Protein AF-A0A1Y2JXD0-F1 (afdb_monomer_lite)

Organism: Bradyrhizobium japonicum (NCBI:txid375)

Foldseek 3Di:
DAFEWADAVHADDQFWAKEKEAEQAQFWWAKWWKDFPDDDIYIHHRDTHHHLGMIITTDHAFTWFIWGFWIATPVWDWDADPVRDIGRTDGQTFGGDHRNTHFYAYGWHAYPPDPDGTDRAADLVSLVVCCVRHVSNVPTHYDPYDNDD

Structure (mmCIF, N/CA/C/O backbone):
data_AF-A0A1Y2JXD0-F1
#
_entry.id   AF-A0A1Y2JXD0-F1
#
loop_
_atom_site.group_PDB
_atom_site.id
_atom_site.type_symbol
_atom_site.label_atom_id
_atom_site.label_alt_id
_atom_site.label_comp_id
_atom_site.label_asym_id
_atom_site.label_entity_id
_atom_site.label_seq_id
_atom_site.pdbx_PDB_ins_code
_atom_site.Cartn_x
_atom_site.Cartn_y
_atom_site.Cartn_z
_atom_site.occupancy
_atom_site.B_iso_or_equiv
_atom_site.auth_seq_id
_atom_site.auth_comp_id
_atom_site.auth_asym_id
_atom_site.auth_atom_id
_atom_site.pdbx_PDB_model_num
ATOM 1 N N . MET A 1 1 ? -8.463 -11.713 -5.897 1.00 81.06 1 MET A N 1
ATOM 2 C CA . MET A 1 1 ? -9.483 -10.643 -5.835 1.00 81.06 1 MET A CA 1
ATOM 3 C C . MET A 1 1 ? -8.973 -9.404 -6.571 1.00 81.06 1 MET A C 1
ATOM 5 O O . MET A 1 1 ? -7.760 -9.235 -6.643 1.00 81.06 1 MET A O 1
ATOM 9 N N . TYR A 1 2 ? -9.857 -8.552 -7.101 1.00 85.88 2 TYR A N 1
ATOM 10 C CA . TYR A 1 2 ? -9.498 -7.279 -7.753 1.00 85.88 2 TYR A CA 1
ATOM 11 C C . TYR A 1 2 ? -10.173 -6.104 -7.032 1.00 85.88 2 TYR A C 1
ATOM 13 O O . TYR A 1 2 ? -11.219 -5.643 -7.482 1.00 85.88 2 TYR A O 1
ATOM 21 N N . PRO A 1 3 ? -9.658 -5.677 -5.868 1.00 87.00 3 PRO A N 1
ATOM 22 C CA . PRO A 1 3 ? -10.235 -4.542 -5.163 1.00 87.00 3 PRO A CA 1
ATOM 23 C C . PRO A 1 3 ? -9.994 -3.249 -5.946 1.00 87.00 3 PRO A C 1
ATOM 25 O O . PRO A 1 3 ? -8.914 -3.036 -6.503 1.00 87.00 3 PRO A O 1
ATOM 28 N N . GLU A 1 4 ? -10.985 -2.364 -5.936 1.00 88.81 4 GLU A N 1
ATOM 29 C CA . GLU A 1 4 ? -10.786 -0.984 -6.366 1.00 88.81 4 GLU A CA 1
ATOM 30 C C . GLU A 1 4 ? -10.120 -0.190 -5.242 1.00 88.81 4 GLU A C 1
ATOM 32 O O . GLU A 1 4 ? -10.523 -0.275 -4.080 1.00 88.81 4 GLU A O 1
ATOM 37 N N . ALA A 1 5 ? -9.096 0.593 -5.583 1.00 89.56 5 ALA A N 1
ATOM 38 C CA . ALA A 1 5 ? -8.479 1.498 -4.626 1.00 89.56 5 ALA A CA 1
ATOM 39 C C . ALA A 1 5 ? -9.488 2.558 -4.158 1.00 89.56 5 ALA A C 1
ATOM 41 O O . ALA A 1 5 ? -10.263 3.095 -4.954 1.00 89.56 5 ALA A O 1
ATOM 42 N N . VAL A 1 6 ? -9.439 2.907 -2.872 1.00 90.75 6 VAL A N 1
ATOM 43 C CA . VAL A 1 6 ? -10.263 3.983 -2.316 1.00 90.75 6 VAL A CA 1
ATOM 44 C C . VAL A 1 6 ? -9.878 5.292 -2.999 1.00 90.75 6 VAL A C 1
ATOM 46 O O . VAL A 1 6 ? -8.731 5.744 -2.892 1.00 90.75 6 VAL A O 1
ATOM 49 N N . ARG A 1 7 ? -10.845 5.919 -3.669 1.00 89.44 7 ARG A N 1
ATOM 50 C CA . ARG A 1 7 ? -10.684 7.230 -4.310 1.00 89.44 7 ARG A CA 1
ATOM 51 C C . ARG A 1 7 ? -10.662 8.340 -3.260 1.00 89.44 7 ARG A C 1
ATOM 53 O O . ARG A 1 7 ? -11.308 8.213 -2.224 1.00 89.44 7 ARG A O 1
ATOM 60 N N . ALA A 1 8 ? -9.932 9.418 -3.532 1.00 86.00 8 ALA A N 1
ATOM 61 C CA . ALA A 1 8 ? -9.921 10.594 -2.662 1.00 86.00 8 ALA A CA 1
ATOM 62 C C . ALA A 1 8 ? -11.342 11.164 -2.508 1.00 86.00 8 ALA A C 1
ATOM 64 O O . ALA A 1 8 ? -12.058 11.302 -3.501 1.00 86.00 8 ALA A O 1
ATOM 65 N N . GLY A 1 9 ? -11.757 11.436 -1.267 1.00 84.44 9 GLY A N 1
ATOM 66 C CA . GLY A 1 9 ? -13.125 11.867 -0.947 1.00 84.44 9 GLY A CA 1
ATOM 67 C C . GLY A 1 9 ? -14.200 10.783 -1.125 1.00 84.44 9 GLY A C 1
ATOM 68 O O . GLY A 1 9 ? -15.387 11.070 -0.988 1.00 84.44 9 GLY A O 1
ATOM 69 N N . GLY A 1 10 ? -13.808 9.546 -1.442 1.00 85.06 10 GLY A N 1
ATOM 70 C CA . GLY A 1 10 ? -14.718 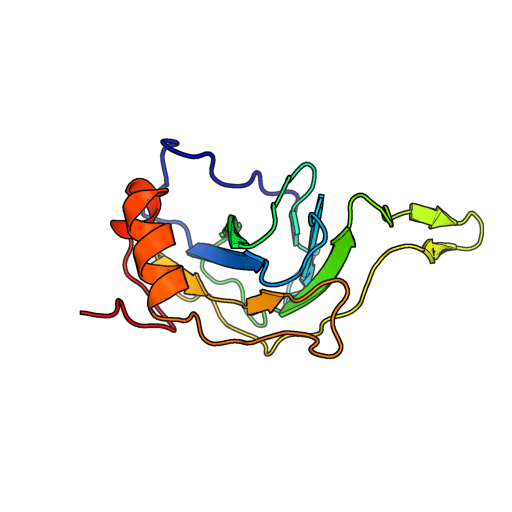8.411 -1.547 1.00 85.06 10 GLY A CA 1
ATOM 71 C C . GLY A 1 10 ? -15.175 7.905 -0.179 1.00 85.06 10 GLY A C 1
ATOM 72 O O .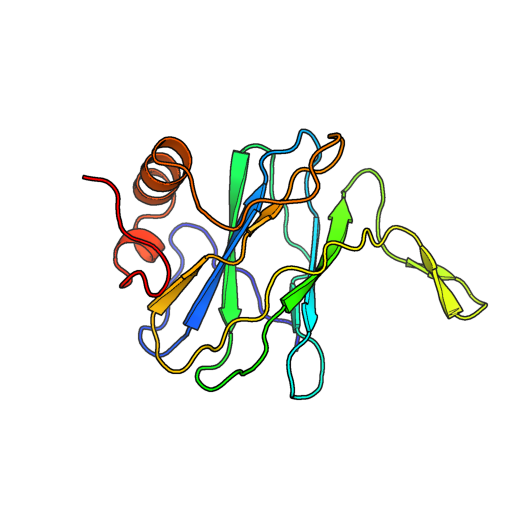 GLY A 1 10 ? -14.502 8.087 0.834 1.00 85.06 10 GLY A O 1
ATOM 73 N N . ALA A 1 11 ? -16.318 7.221 -0.151 1.00 83.62 11 ALA A N 1
ATOM 74 C CA . ALA A 1 11 ? -16.788 6.569 1.064 1.00 83.62 11 ALA A CA 1
ATOM 75 C C . ALA A 1 11 ? -15.894 5.370 1.420 1.00 83.62 11 ALA A C 1
ATOM 77 O O . ALA A 1 11 ? -15.579 4.540 0.562 1.00 83.62 11 ALA A O 1
ATOM 78 N N . VAL A 1 12 ? -15.541 5.248 2.700 1.00 84.25 12 VAL A N 1
ATOM 79 C CA . VAL A 1 12 ? -14.857 4.074 3.247 1.00 84.25 12 VAL A CA 1
ATOM 80 C C . VAL A 1 12 ? -15.806 3.360 4.189 1.00 84.25 12 VAL A C 1
ATOM 82 O O . VAL A 1 12 ? -16.344 3.969 5.113 1.00 84.25 12 VAL A O 1
ATOM 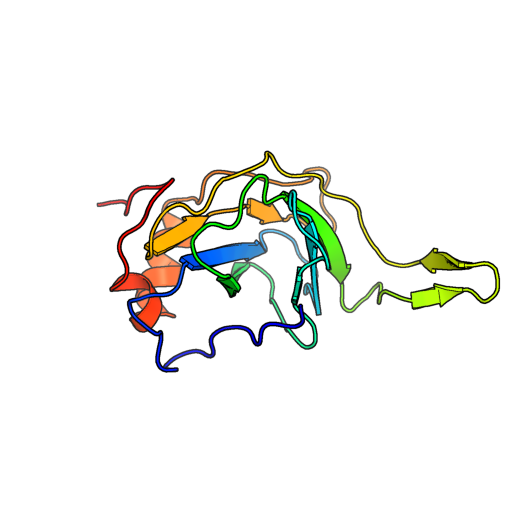85 N N . LYS A 1 13 ? -16.030 2.067 3.957 1.00 82.19 13 LYS A N 1
ATOM 86 C CA . LYS A 1 13 ? -16.869 1.274 4.851 1.00 82.19 13 LYS A CA 1
ATOM 87 C C . LYS A 1 13 ? -16.126 1.033 6.165 1.00 82.19 13 LYS A C 1
ATOM 89 O O . LYS A 1 13 ? -14.974 0.604 6.163 1.00 82.19 13 LYS A O 1
ATOM 94 N N . SER A 1 14 ? -16.795 1.298 7.282 1.00 73.62 14 SER A N 1
ATOM 95 C CA . SER A 1 14 ? -16.222 1.195 8.630 1.00 73.62 14 SER A CA 1
ATOM 96 C C . SER A 1 14 ? -15.896 -0.238 9.064 1.00 73.62 14 SER A C 1
ATOM 98 O O . SER A 1 14 ? -15.211 -0.429 10.062 1.00 73.62 14 SER A O 1
ATOM 100 N N . ASP A 1 15 ? -16.393 -1.240 8.341 1.00 83.50 15 ASP A N 1
ATOM 101 C CA . ASP A 1 15 ? -16.216 -2.673 8.592 1.00 83.50 15 ASP A CA 1
ATOM 102 C C . ASP A 1 15 ? -15.068 -3.301 7.780 1.00 83.50 15 ASP A C 1
ATOM 104 O O . ASP A 1 15 ? -14.868 -4.514 7.813 1.00 83.50 15 ASP A O 1
ATOM 108 N N . THR A 1 16 ? -14.304 -2.493 7.042 1.00 88.69 16 THR A N 1
ATOM 109 C CA . THR A 1 16 ? -13.269 -2.973 6.123 1.00 88.69 16 THR A CA 1
ATOM 110 C C . THR A 1 16 ? -11.862 -2.715 6.671 1.00 88.69 16 THR A C 1
ATOM 112 O O . THR A 1 16 ? -11.602 -1.694 7.311 1.00 88.69 16 THR A O 1
ATOM 115 N N . ALA A 1 17 ? -10.927 -3.632 6.405 1.00 95.69 17 ALA A N 1
ATOM 116 C CA . ALA A 1 17 ? -9.506 -3.381 6.616 1.00 95.69 17 ALA A CA 1
ATOM 117 C C . ALA A 1 17 ? -8.944 -2.637 5.397 1.00 95.69 17 ALA A C 1
ATOM 119 O O . ALA A 1 17 ? -9.062 -3.097 4.263 1.00 95.69 17 ALA A O 1
ATOM 120 N N . ILE A 1 18 ? -8.334 -1.477 5.614 1.00 96.50 18 ILE A N 1
ATOM 121 C CA . ILE A 1 18 ? -7.747 -0.660 4.555 1.00 96.50 18 ILE A CA 1
ATOM 122 C C . ILE A 1 18 ? -6.234 -0.790 4.618 1.00 96.50 18 ILE A C 1
ATOM 124 O O . ILE A 1 18 ? -5.604 -0.389 5.592 1.00 96.50 18 ILE A O 1
ATOM 128 N N . VAL A 1 19 ? -5.654 -1.337 3.558 1.00 97.00 19 VAL A N 1
ATOM 129 C CA . VAL A 1 19 ? -4.215 -1.518 3.400 1.00 97.00 19 VAL A CA 1
ATOM 130 C C . VAL A 1 19 ? -3.620 -0.322 2.668 1.00 97.00 19 VAL A C 1
ATOM 132 O O . VAL A 1 19 ? -4.031 0.009 1.558 1.00 97.00 19 VAL A O 1
ATOM 135 N N . LEU A 1 20 ? -2.630 0.311 3.285 1.00 97.19 20 LEU A N 1
ATOM 136 C CA . LEU A 1 20 ? -1.871 1.422 2.738 1.00 97.19 20 LEU A CA 1
ATOM 137 C C . LEU A 1 20 ? -0.546 0.946 2.160 1.00 97.19 20 LEU A C 1
ATOM 139 O O . LEU A 1 20 ? 0.228 0.250 2.824 1.00 97.19 20 LEU A O 1
ATOM 143 N N . VAL A 1 21 ? -0.265 1.418 0.949 1.00 97.56 21 VAL A N 1
ATOM 144 C CA . VAL A 1 21 ? 1.065 1.374 0.345 1.00 97.56 21 VAL A CA 1
ATOM 145 C C . VAL A 1 21 ? 1.438 2.783 -0.093 1.00 97.56 21 VAL A C 1
ATOM 147 O O . VAL A 1 21 ? 0.655 3.462 -0.760 1.00 97.56 21 VAL A O 1
ATOM 150 N N . ALA A 1 22 ? 2.626 3.225 0.301 1.00 96.88 22 ALA A N 1
ATOM 151 C CA . ALA A 1 22 ? 3.200 4.491 -0.125 1.00 96.88 22 ALA A CA 1
ATOM 152 C C . ALA A 1 22 ? 4.226 4.273 -1.238 1.00 96.88 22 ALA A C 1
ATOM 154 O O . ALA A 1 22 ? 4.827 3.202 -1.350 1.00 96.88 22 ALA A O 1
ATOM 155 N N . ASN A 1 23 ? 4.462 5.309 -2.033 1.00 96.25 23 ASN A N 1
ATOM 156 C CA . ASN A 1 23 ? 5.538 5.338 -3.014 1.00 96.25 23 ASN A CA 1
ATOM 157 C C . ASN A 1 23 ? 6.550 6.408 -2.611 1.00 96.25 23 ASN A C 1
ATOM 159 O O . ASN A 1 23 ? 6.212 7.582 -2.600 1.00 96.25 23 ASN A O 1
ATOM 163 N N . GLY A 1 24 ? 7.765 5.999 -2.255 1.00 94.19 24 GLY A N 1
ATOM 164 C CA . GLY A 1 24 ? 8.883 6.903 -1.963 1.00 94.19 24 GLY A CA 1
ATOM 165 C C . GLY A 1 24 ? 9.921 6.961 -3.088 1.00 94.19 24 GLY A C 1
ATOM 166 O O . GLY A 1 24 ? 10.988 7.546 -2.912 1.00 94.19 24 GLY A O 1
ATOM 167 N N . GLY A 1 25 ? 9.656 6.288 -4.212 1.00 92.06 25 GLY A N 1
ATOM 168 C CA . GLY A 1 25 ? 10.519 6.283 -5.388 1.00 92.06 25 GLY A CA 1
ATOM 169 C C . GLY A 1 25 ? 10.167 7.377 -6.392 1.00 92.06 25 GLY A C 1
ATOM 170 O O . GLY A 1 25 ? 9.244 8.163 -6.196 1.00 92.06 25 GLY A O 1
ATOM 171 N N . SER A 1 26 ? 10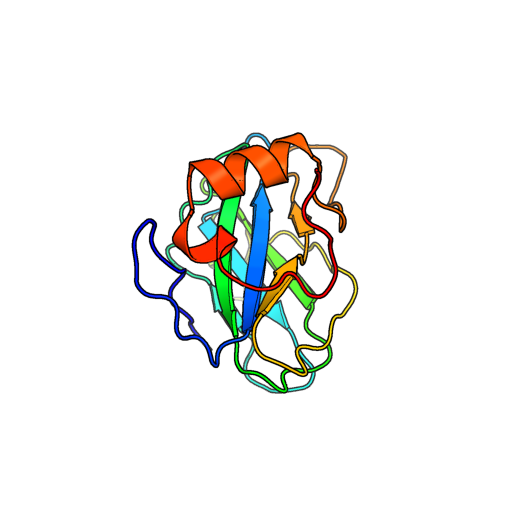.910 7.409 -7.498 1.00 91.56 26 SER A N 1
ATOM 172 C CA . SER A 1 26 ? 10.731 8.395 -8.575 1.00 91.56 26 SER A CA 1
ATOM 173 C C . SER A 1 26 ? 9.782 7.933 -9.685 1.00 91.56 26 SER A C 1
ATOM 175 O O . SER A 1 26 ? 9.339 8.749 -10.492 1.00 91.56 26 SER A O 1
ATOM 177 N N . GLU A 1 27 ? 9.446 6.643 -9.741 1.00 93.81 27 GLU A N 1
ATOM 178 C CA . GLU A 1 27 ? 8.548 6.096 -10.760 1.00 93.81 27 GLU A CA 1
ATOM 179 C C . GLU A 1 27 ? 7.119 5.948 -10.239 1.00 93.81 27 GLU A C 1
ATOM 181 O O . GLU A 1 27 ? 6.886 5.637 -9.074 1.00 93.81 27 GLU A O 1
ATOM 186 N N . THR A 1 28 ? 6.141 6.111 -11.129 1.00 95.31 28 THR A N 1
ATOM 187 C CA . THR A 1 28 ? 4.732 5.850 -10.806 1.00 95.31 28 THR A CA 1
ATOM 188 C C . THR A 1 28 ? 4.466 4.349 -10.770 1.00 95.31 28 THR A C 1
ATOM 190 O O . THR A 1 28 ? 4.754 3.645 -11.740 1.00 95.31 28 THR A O 1
ATOM 193 N N . ILE A 1 29 ? 3.869 3.869 -9.678 1.00 95.56 29 ILE A N 1
ATOM 194 C CA . ILE A 1 29 ? 3.410 2.484 -9.532 1.00 95.56 29 ILE A CA 1
ATOM 195 C C . ILE A 1 29 ? 1.995 2.376 -10.107 1.00 95.56 29 ILE A C 1
ATOM 197 O O . ILE A 1 29 ? 1.109 3.150 -9.743 1.00 95.56 29 ILE A O 1
ATOM 201 N N . ASN A 1 30 ? 1.763 1.400 -10.982 1.00 94.56 30 ASN A N 1
ATOM 202 C CA . ASN A 1 30 ? 0.466 1.186 -11.639 1.00 94.56 30 ASN A CA 1
ATOM 203 C C . ASN A 1 30 ? -0.198 -0.158 -11.290 1.00 94.56 30 ASN A C 1
ATOM 205 O O . ASN A 1 30 ? -1.310 -0.457 -11.738 1.00 94.56 30 ASN A O 1
ATOM 209 N N . TYR A 1 31 ? 0.469 -0.961 -10.464 1.00 95.12 31 TYR A N 1
ATOM 210 C CA . TYR A 1 31 ? -0.007 -2.264 -10.028 1.00 95.12 31 TYR A CA 1
ATOM 211 C C . TYR A 1 31 ? 0.604 -2.656 -8.689 1.00 95.12 31 TYR A C 1
ATOM 213 O O . TYR A 1 31 ? 1.800 -2.458 -8.475 1.00 95.12 31 TYR A O 1
ATOM 221 N N . LEU A 1 32 ? -0.196 -3.294 -7.837 1.00 96.44 32 LEU A N 1
ATOM 222 C CA . LEU A 1 32 ? 0.268 -3.987 -6.636 1.00 96.44 32 LEU A CA 1
ATOM 223 C C . LEU A 1 32 ? -0.369 -5.376 -6.568 1.00 96.44 32 LEU A C 1
ATOM 225 O O . LEU A 1 32 ? -1.567 -5.530 -6.815 1.00 96.44 32 LEU A O 1
ATOM 229 N N . GLN A 1 33 ? 0.414 -6.375 -6.179 1.00 96.06 33 GLN A N 1
ATOM 230 C CA . GLN A 1 33 ? -0.058 -7.725 -5.907 1.00 96.06 33 GLN A CA 1
ATOM 231 C C . GLN A 1 33 ? 0.276 -8.126 -4.484 1.00 96.06 33 GLN A C 1
ATOM 233 O O . GLN A 1 33 ? 1.444 -8.181 -4.102 1.00 96.06 33 GLN A O 1
ATOM 238 N N . PHE A 1 34 ? -0.761 -8.502 -3.749 1.00 97.31 34 PHE A N 1
ATOM 239 C CA . PHE A 1 34 ? -0.645 -9.075 -2.427 1.00 97.31 34 PHE A CA 1
ATOM 240 C C . PHE A 1 34 ? -0.990 -10.560 -2.457 1.00 97.31 34 PHE A C 1
ATOM 242 O O . PHE A 1 34 ? -1.999 -10.973 -3.039 1.00 97.31 34 PHE A O 1
ATOM 249 N N . VAL A 1 35 ? -0.167 -11.353 -1.786 1.00 97.06 35 VAL A N 1
ATOM 250 C CA . VAL A 1 35 ? -0.458 -12.750 -1.462 1.00 97.06 35 VAL A CA 1
ATOM 251 C C . VAL A 1 35 ? -0.874 -12.853 -0.006 1.00 97.06 35 VAL A C 1
ATOM 253 O O . VAL A 1 35 ? -0.567 -11.980 0.799 1.00 97.06 35 VAL A O 1
ATOM 256 N N . HIS A 1 36 ? -1.622 -13.895 0.320 1.00 96.50 36 HIS A N 1
ATOM 257 C CA . HIS A 1 36 ? -2.064 -14.199 1.674 1.00 96.50 36 HIS A CA 1
ATOM 258 C C . HIS A 1 36 ? -2.260 -15.714 1.792 1.00 96.50 36 HIS A C 1
ATOM 260 O O . HIS A 1 36 ? -2.117 -16.435 0.806 1.00 96.50 36 HIS A O 1
ATOM 266 N N . ASN A 1 37 ? -2.594 -16.218 2.980 1.00 94.62 37 ASN A N 1
ATOM 267 C CA . ASN A 1 37 ? -2.762 -17.663 3.199 1.00 94.62 37 ASN A CA 1
ATOM 268 C C . ASN A 1 37 ? -3.990 -18.263 2.484 1.00 94.62 37 ASN A C 1
ATOM 270 O O . ASN A 1 37 ? -4.155 -19.479 2.445 1.00 94.62 37 ASN A O 1
ATOM 274 N N . GLY A 1 38 ? -4.868 -17.416 1.948 1.00 88.00 38 GLY A N 1
ATOM 275 C CA . GLY A 1 38 ? -6.014 -17.826 1.143 1.00 88.00 38 GLY A CA 1
ATOM 276 C C . GLY A 1 38 ? -5.761 -17.619 -0.349 1.00 88.00 38 GLY A C 1
ATOM 277 O O . GLY A 1 38 ? -4.779 -17.007 -0.760 1.00 88.00 38 GLY A O 1
ATOM 278 N N . PHE A 1 39 ? -6.704 -18.080 -1.166 1.00 81.69 39 PHE A N 1
ATOM 279 C CA . PHE A 1 39 ? -6.708 -17.847 -2.607 1.00 81.69 39 PHE A CA 1
ATOM 280 C C . PHE A 1 39 ? -8.032 -17.210 -3.040 1.00 81.69 39 PHE A C 1
ATOM 282 O O . PHE A 1 39 ? -9.065 -17.489 -2.429 1.00 81.69 39 PHE A O 1
ATOM 289 N N . PRO A 1 40 ? -8.041 -16.400 -4.114 1.00 90.62 40 PRO A N 1
ATOM 290 C CA . PRO A 1 40 ? -6.905 -15.999 -4.956 1.00 90.62 40 PRO A CA 1
ATOM 291 C C . PRO A 1 40 ? -6.213 -14.705 -4.486 1.00 90.62 40 PRO A C 1
ATOM 293 O O . PRO A 1 40 ? -6.861 -13.849 -3.886 1.00 90.62 40 PRO A O 1
ATOM 296 N N . ALA A 1 41 ? -4.952 -14.504 -4.900 1.00 93.38 41 ALA A N 1
ATOM 297 C CA . ALA A 1 41 ? -4.163 -13.289 -4.642 1.00 93.38 41 ALA A CA 1
ATOM 298 C C . ALA A 1 41 ? -4.930 -11.985 -4.933 1.00 93.38 41 ALA A C 1
ATOM 300 O O . ALA A 1 41 ? -5.775 -11.913 -5.836 1.00 93.38 41 ALA A O 1
ATOM 301 N N . ILE A 1 42 ? -4.621 -10.937 -4.176 1.00 95.62 42 ILE A N 1
ATOM 302 C CA . ILE A 1 42 ? -5.264 -9.627 -4.260 1.00 95.62 42 ILE A CA 1
ATOM 303 C C . ILE A 1 42 ? -4.443 -8.753 -5.203 1.00 95.62 42 ILE A C 1
ATOM 305 O O . ILE A 1 42 ? -3.297 -8.430 -4.917 1.00 95.62 42 ILE A O 1
ATOM 309 N N . ASN A 1 43 ? -5.026 -8.355 -6.329 1.00 94.75 43 ASN A N 1
ATOM 310 C CA . ASN A 1 43 ? -4.332 -7.563 -7.338 1.00 94.75 43 ASN A CA 1
ATOM 311 C C . ASN A 1 43 ? -5.012 -6.198 -7.465 1.00 94.75 43 ASN A C 1
ATOM 313 O O . ASN A 1 43 ? -6.110 -6.104 -8.016 1.00 94.75 43 ASN A O 1
ATOM 317 N N . ALA A 1 44 ? -4.359 -5.149 -6.972 1.00 93.31 44 ALA A N 1
ATOM 318 C CA . ALA A 1 44 ? -4.793 -3.775 -7.172 1.00 93.31 44 ALA A CA 1
ATOM 319 C C . ALA A 1 44 ? -4.306 -3.305 -8.549 1.00 93.31 44 ALA A C 1
ATOM 321 O O . ALA A 1 44 ? -3.120 -3.037 -8.756 1.00 93.31 44 ALA A O 1
ATOM 322 N N . ARG A 1 45 ? -5.234 -3.263 -9.505 1.00 89.44 45 ARG A N 1
ATOM 323 C CA . ARG A 1 45 ? -5.001 -2.876 -10.904 1.00 89.44 45 ARG A CA 1
ATOM 324 C C . ARG A 1 45 ? -5.590 -1.496 -11.176 1.00 89.44 45 ARG A C 1
ATOM 326 O O . ARG A 1 45 ? -6.480 -1.057 -10.456 1.00 89.44 45 ARG A O 1
ATOM 333 N N . GLY A 1 46 ? -5.111 -0.835 -12.230 1.00 81.56 46 GLY A N 1
ATOM 334 C CA . GLY A 1 46 ? -5.641 0.468 -12.653 1.00 81.56 46 GLY A CA 1
ATOM 335 C C . GLY A 1 46 ? -5.372 1.596 -11.653 1.00 81.56 46 GLY A C 1
ATOM 336 O O . GLY A 1 46 ? -6.037 2.627 -11.695 1.00 81.56 46 GLY A O 1
ATOM 337 N N . ILE A 1 47 ? -4.418 1.397 -10.742 1.00 91.31 47 ILE A N 1
ATOM 338 C CA . ILE A 1 47 ? -3.958 2.443 -9.832 1.00 91.31 47 ILE A CA 1
ATOM 339 C C . ILE A 1 47 ? -2.958 3.344 -10.565 1.00 91.31 47 ILE A C 1
ATOM 341 O O . ILE A 1 47 ? -2.294 2.914 -11.504 1.00 91.31 47 ILE A O 1
ATOM 345 N N . SER A 1 48 ? -2.834 4.589 -10.118 1.00 92.50 48 SER A N 1
ATOM 346 C CA . SER A 1 48 ? -1.774 5.505 -10.545 1.00 92.50 48 SER A CA 1
ATOM 347 C C . SER A 1 48 ? -1.171 6.132 -9.299 1.00 92.50 48 SER A C 1
ATOM 349 O O . SER A 1 48 ? -1.562 7.216 -8.868 1.00 92.50 48 SER A O 1
ATOM 351 N N . LEU A 1 49 ? -0.265 5.394 -8.667 1.00 94.56 49 LEU A N 1
ATOM 352 C CA . LEU A 1 49 ? 0.390 5.801 -7.437 1.00 94.56 49 LEU A CA 1
ATOM 353 C C . LEU A 1 49 ? 1.641 6.619 -7.776 1.00 94.56 49 LEU A C 1
ATOM 355 O O . LEU A 1 49 ? 2.722 6.076 -8.021 1.00 94.56 49 LEU A O 1
ATOM 359 N N . ALA A 1 50 ? 1.455 7.937 -7.814 1.00 94.44 50 ALA A N 1
ATOM 360 C CA . ALA A 1 50 ? 2.511 8.907 -8.077 1.00 94.44 50 ALA A CA 1
ATOM 361 C C . ALA A 1 50 ? 3.634 8.849 -7.019 1.00 94.44 50 ALA A C 1
ATOM 363 O O . ALA A 1 50 ? 3.392 8.370 -5.903 1.00 94.44 50 ALA A O 1
ATOM 364 N N . PRO A 1 51 ? 4.837 9.356 -7.346 1.00 93.88 51 PRO A N 1
ATOM 365 C CA . PRO A 1 51 ? 5.881 9.633 -6.363 1.00 93.88 51 PRO A CA 1
ATOM 366 C C . PRO A 1 51 ? 5.342 10.400 -5.152 1.00 93.88 51 PRO A C 1
ATOM 368 O O . PRO A 1 51 ? 4.471 11.265 -5.280 1.00 93.88 51 PRO A O 1
ATOM 371 N N . ASP A 1 52 ? 5.830 10.040 -3.969 1.00 91.12 52 ASP A N 1
ATOM 372 C CA . ASP A 1 52 ? 5.401 10.553 -2.663 1.00 91.12 52 ASP A CA 1
ATOM 373 C C . ASP A 1 52 ? 3.903 10.376 -2.356 1.00 91.12 52 ASP A C 1
ATOM 375 O O . ASP A 1 52 ? 3.354 11.055 -1.483 1.00 91.12 52 ASP A O 1
ATOM 379 N N . GLY A 1 53 ? 3.204 9.512 -3.093 1.00 93.62 53 GLY A N 1
ATOM 380 C CA . GLY A 1 53 ? 1.772 9.272 -2.948 1.00 93.62 53 GLY A CA 1
ATOM 381 C C . GLY A 1 53 ? 1.429 8.103 -2.026 1.00 93.62 53 GLY A C 1
ATOM 382 O O . GLY A 1 53 ? 2.291 7.328 -1.604 1.00 93.62 53 GLY A O 1
ATOM 383 N N . PHE A 1 54 ? 0.124 7.935 -1.791 1.00 94.69 54 PHE A N 1
ATOM 384 C CA . PHE A 1 54 ? -0.454 6.765 -1.128 1.00 94.69 54 PHE A CA 1
ATOM 385 C C . PHE A 1 54 ? -1.560 6.145 -1.961 1.00 94.69 54 PHE A C 1
ATOM 387 O O . PHE A 1 54 ? -2.376 6.842 -2.568 1.00 94.69 54 PHE A O 1
ATOM 394 N N . VAL A 1 55 ? -1.644 4.823 -1.893 1.00 95.62 55 VAL A N 1
ATOM 395 C CA . VAL A 1 55 ? -2.818 4.076 -2.320 1.00 95.62 55 VAL A CA 1
ATOM 396 C C . VAL A 1 55 ? -3.402 3.330 -1.128 1.00 95.62 55 VAL A C 1
ATOM 398 O O . VAL A 1 55 ? -2.678 2.814 -0.279 1.00 95.62 55 VAL A O 1
ATOM 401 N N . ALA A 1 56 ? -4.729 3.300 -1.075 1.00 95.38 56 ALA A N 1
ATOM 402 C CA . ALA A 1 56 ? -5.503 2.629 -0.046 1.00 95.38 56 ALA A CA 1
ATOM 403 C C . ALA A 1 56 ? -6.337 1.531 -0.700 1.00 95.38 56 ALA A C 1
ATOM 405 O O . ALA A 1 56 ? -7.158 1.816 -1.574 1.00 95.38 56 ALA A O 1
ATOM 406 N N . ILE A 1 57 ? -6.105 0.286 -0.300 1.00 95.62 57 ILE A N 1
ATOM 407 C CA . ILE A 1 57 ? -6.721 -0.903 -0.881 1.00 95.62 57 ILE A CA 1
ATOM 408 C C . ILE A 1 57 ? -7.624 -1.555 0.169 1.00 95.62 57 ILE A C 1
ATOM 410 O O . ILE A 1 57 ? -7.123 -1.958 1.220 1.00 95.62 57 ILE A O 1
ATOM 414 N N . PRO A 1 58 ? -8.937 -1.676 -0.079 1.00 94.50 58 PRO A N 1
ATOM 415 C CA . PRO A 1 58 ? -9.815 -2.423 0.803 1.00 94.50 58 PRO A CA 1
ATOM 416 C C . PRO A 1 58 ? -9.512 -3.919 0.715 1.00 94.50 58 PRO A C 1
ATOM 418 O O . PRO A 1 58 ? -9.423 -4.496 -0.372 1.00 94.50 58 PRO A O 1
ATOM 421 N N . VAL A 1 59 ? -9.374 -4.544 1.878 1.00 94.44 59 VAL A N 1
ATOM 422 C CA . VAL A 1 59 ? -9.134 -5.975 2.050 1.00 94.44 59 VAL A CA 1
ATOM 423 C C . VAL A 1 59 ? -10.109 -6.516 3.095 1.00 94.44 59 VAL A C 1
ATOM 425 O O . VAL A 1 59 ? -10.498 -5.823 4.038 1.00 94.44 59 VAL A O 1
ATOM 428 N N . ALA A 1 60 ? -10.541 -7.762 2.910 1.00 92.81 60 ALA A N 1
ATOM 429 C CA . ALA A 1 60 ? -11.448 -8.416 3.839 1.00 92.81 60 ALA A CA 1
ATOM 430 C C . ALA A 1 60 ? -10.798 -8.579 5.222 1.00 92.81 60 ALA A C 1
ATOM 432 O O . ALA A 1 60 ? -9.658 -9.044 5.342 1.00 92.81 60 ALA A O 1
ATOM 433 N N . VAL A 1 61 ? -11.554 -8.242 6.265 1.00 94.69 61 VAL A N 1
ATOM 434 C CA . VAL A 1 61 ? -11.206 -8.583 7.648 1.00 94.69 61 VAL A CA 1
ATOM 435 C C . VAL A 1 61 ? -11.115 -10.107 7.783 1.00 94.69 61 VAL A C 1
ATOM 437 O O . VAL A 1 61 ? -11.877 -10.842 7.159 1.00 94.69 61 VAL A O 1
ATOM 440 N N . GLY A 1 62 ? -10.150 -10.584 8.567 1.00 94.50 62 GLY A N 1
ATOM 441 C CA . GLY A 1 62 ? -9.807 -12.000 8.702 1.00 94.50 62 GLY A CA 1
ATOM 442 C C . GLY A 1 62 ? -8.772 -12.496 7.687 1.00 94.50 62 GLY A C 1
ATOM 443 O O . GLY A 1 62 ? -8.364 -13.653 7.758 1.00 94.50 62 GLY A O 1
ATOM 444 N N . THR A 1 63 ? -8.304 -11.647 6.765 1.00 95.50 63 THR A N 1
ATOM 445 C CA . THR A 1 63 ? -7.179 -12.000 5.885 1.00 95.50 63 THR A CA 1
ATOM 446 C C . THR A 1 63 ? -5.912 -12.200 6.717 1.00 95.50 63 THR A C 1
ATOM 448 O O . THR A 1 63 ? -5.519 -11.302 7.462 1.00 95.50 63 THR A O 1
ATOM 451 N N . THR A 1 64 ? -5.267 -13.361 6.580 1.00 97.25 64 THR A N 1
ATOM 452 C CA . THR A 1 64 ? -4.039 -13.709 7.312 1.00 97.25 64 THR A CA 1
ATOM 453 C C . THR A 1 64 ? -2.846 -13.891 6.383 1.00 97.25 64 THR A C 1
ATOM 455 O O . THR A 1 64 ? -2.987 -14.336 5.240 1.00 97.25 64 THR A O 1
ATOM 458 N N . GLY A 1 65 ? -1.658 -13.563 6.880 1.00 97.12 65 GLY A N 1
ATOM 459 C CA . GLY A 1 65 ? -0.408 -13.706 6.148 1.00 97.12 65 GLY A CA 1
ATOM 460 C C . GLY A 1 65 ? -0.288 -12.783 4.934 1.00 97.12 65 GLY A C 1
ATOM 461 O O . GLY A 1 65 ? 0.365 -13.172 3.970 1.00 97.12 65 GLY A O 1
ATOM 462 N N . LEU A 1 66 ? -0.935 -11.610 4.947 1.00 97.88 66 LEU A N 1
ATOM 463 C CA . LEU A 1 66 ? -0.912 -10.666 3.830 1.00 97.88 66 LEU A CA 1
ATOM 464 C C . LEU A 1 66 ? 0.503 -10.116 3.617 1.00 97.88 66 LEU A C 1
ATOM 466 O O . LEU A 1 66 ? 1.090 -9.534 4.523 1.00 97.88 66 LEU A O 1
ATOM 470 N N . GLU A 1 67 ? 1.009 -10.235 2.398 1.00 97.56 67 GLU A N 1
ATOM 471 C CA . GLU A 1 67 ? 2.327 -9.775 1.964 1.00 97.56 67 GLU A CA 1
ATOM 472 C C . GLU A 1 67 ? 2.190 -9.062 0.619 1.00 97.56 67 GLU A C 1
ATOM 474 O O . GLU A 1 67 ? 1.576 -9.599 -0.304 1.00 97.56 67 GLU A O 1
ATOM 479 N N . LEU A 1 68 ? 2.783 -7.873 0.476 1.00 97.69 68 LEU A N 1
ATOM 480 C CA . LEU A 1 68 ? 2.982 -7.256 -0.832 1.00 97.69 68 LEU A CA 1
ATOM 481 C C . LEU A 1 68 ? 4.113 -8.003 -1.542 1.00 97.69 68 LEU A C 1
ATOM 483 O O . LEU A 1 68 ? 5.289 -7.859 -1.204 1.00 97.69 68 LEU A O 1
ATOM 487 N N . GLN A 1 69 ? 3.732 -8.809 -2.528 1.00 96.12 69 GLN A N 1
ATOM 488 C CA . GLN A 1 69 ? 4.647 -9.684 -3.244 1.00 96.12 69 GLN A CA 1
ATOM 489 C C . GLN A 1 69 ? 5.329 -8.943 -4.388 1.00 96.12 69 GLN A C 1
ATOM 491 O O . GLN A 1 69 ? 6.552 -8.970 -4.490 1.00 96.12 69 GLN A O 1
ATOM 496 N N . ASN A 1 70 ? 4.539 -8.269 -5.229 1.00 94.81 70 ASN A N 1
ATOM 497 C CA . ASN A 1 70 ? 5.016 -7.654 -6.464 1.00 94.81 70 ASN A CA 1
ATOM 498 C C . ASN A 1 70 ? 4.371 -6.285 -6.708 1.00 94.81 70 ASN A C 1
ATOM 500 O O . ASN A 1 70 ? 3.223 -6.048 -6.328 1.00 94.81 70 ASN A O 1
ATOM 504 N N . TYR A 1 71 ? 5.072 -5.424 -7.442 1.00 95.06 71 TYR A N 1
ATOM 505 C CA . TYR A 1 71 ? 4.507 -4.226 -8.070 1.00 95.06 71 TYR A CA 1
ATOM 506 C C . TYR A 1 71 ? 4.961 -4.104 -9.526 1.00 95.06 71 TYR A C 1
ATOM 508 O O . TYR A 1 71 ? 5.867 -4.812 -9.964 1.00 95.06 71 TYR A O 1
ATOM 516 N N . THR A 1 72 ? 4.338 -3.202 -10.281 1.00 95.00 72 THR A N 1
ATOM 517 C CA . THR A 1 72 ? 4.855 -2.750 -11.585 1.00 95.00 72 THR A CA 1
ATOM 518 C C . THR A 1 72 ? 4.873 -1.229 -11.628 1.00 95.00 72 THR A C 1
ATOM 520 O O . THR A 1 72 ? 4.164 -0.574 -10.857 1.00 95.00 72 THR A O 1
ATOM 523 N N . THR A 1 73 ? 5.676 -0.662 -12.526 1.00 94.19 73 THR A N 1
ATOM 524 C CA . THR A 1 73 ? 5.708 0.785 -12.771 1.00 94.19 73 THR A CA 1
ATOM 525 C C . THR A 1 73 ? 5.186 1.109 -14.161 1.00 94.19 73 THR A C 1
ATOM 527 O O . THR A 1 73 ? 5.151 0.253 -15.047 1.00 94.19 73 THR A O 1
ATOM 530 N N . THR A 1 74 ? 4.778 2.357 -14.386 1.00 90.12 74 THR A N 1
ATOM 531 C CA . THR A 1 74 ? 4.311 2.804 -15.708 1.00 90.12 74 THR A CA 1
ATOM 532 C C . THR A 1 74 ? 5.389 2.640 -16.786 1.00 90.12 74 THR A C 1
ATOM 534 O O . THR A 1 74 ? 5.064 2.291 -17.917 1.00 90.12 74 THR A O 1
ATOM 537 N N . GLY A 1 75 ? 6.667 2.830 -16.435 1.00 86.44 75 GLY A N 1
ATOM 538 C CA . GLY A 1 75 ? 7.803 2.612 -17.342 1.00 86.44 75 GLY A CA 1
ATOM 539 C C . GLY A 1 75 ? 8.156 1.138 -17.564 1.00 86.44 75 GLY A C 1
ATOM 540 O O . GLY A 1 75 ? 8.879 0.812 -18.503 1.00 86.44 75 GLY A O 1
ATOM 541 N N . ARG A 1 76 ? 7.631 0.236 -16.727 1.00 86.88 76 ARG A N 1
ATOM 542 C CA . ARG A 1 76 ? 7.882 -1.205 -16.785 1.00 86.88 76 ARG A CA 1
ATOM 543 C C . ARG A 1 76 ? 6.583 -1.985 -16.514 1.00 86.88 76 ARG A C 1
ATOM 545 O O . ARG A 1 76 ? 6.445 -2.599 -15.453 1.00 86.88 76 ARG A O 1
ATOM 552 N N . PRO A 1 77 ? 5.610 -1.954 -17.444 1.00 84.31 77 PRO A N 1
ATOM 553 C CA . PRO A 1 77 ? 4.312 -2.584 -17.235 1.00 84.31 77 PRO A CA 1
ATOM 554 C C . PRO A 1 77 ? 4.435 -4.108 -17.116 1.00 84.31 77 PRO A C 1
ATOM 556 O O . PRO A 1 77 ? 5.227 -4.745 -17.814 1.00 84.31 77 PRO A O 1
ATOM 559 N N . GLY A 1 78 ? 3.623 -4.693 -16.234 1.00 85.75 78 GLY A N 1
ATOM 560 C CA . GLY A 1 78 ? 3.548 -6.139 -16.054 1.00 85.75 78 GLY A CA 1
ATOM 561 C C . GLY A 1 78 ? 2.859 -6.836 -17.223 1.00 85.75 78 GLY A C 1
ATOM 562 O O . GLY A 1 78 ? 1.765 -6.442 -17.624 1.00 85.75 78 GLY A O 1
ATOM 563 N N . THR A 1 79 ? 3.459 -7.905 -17.735 1.00 86.44 79 THR A N 1
ATOM 564 C CA . THR A 1 79 ? 2.836 -8.803 -18.715 1.00 86.44 79 THR A CA 1
ATOM 565 C C . THR A 1 79 ? 3.309 -10.240 -18.511 1.00 86.44 79 THR A C 1
ATOM 567 O O . THR A 1 79 ? 4.352 -10.478 -17.900 1.00 86.44 79 THR A O 1
ATOM 570 N N . TYR A 1 80 ? 2.548 -11.201 -19.022 1.00 84.31 80 TYR A N 1
ATOM 571 C CA . TYR A 1 80 ? 2.967 -12.596 -19.099 1.00 84.31 80 TYR A CA 1
ATOM 572 C C . TYR A 1 80 ? 3.323 -12.915 -20.545 1.00 84.31 80 TYR A C 1
ATOM 574 O O . TYR A 1 80 ? 2.539 -12.677 -21.462 1.00 84.31 80 TYR A O 1
ATOM 582 N N . LEU A 1 81 ? 4.530 -13.425 -20.745 1.00 85.44 81 LEU A N 1
ATOM 583 C CA . LEU A 1 81 ? 5.013 -13.862 -22.043 1.00 85.44 81 LEU A CA 1
ATOM 584 C C . LEU A 1 81 ? 4.334 -15.186 -22.448 1.00 85.44 81 LEU A C 1
ATOM 586 O O . LEU A 1 81 ? 3.876 -15.929 -21.577 1.00 85.44 81 LEU A O 1
ATOM 590 N N . PRO A 1 82 ? 4.299 -15.535 -23.750 1.00 85.00 82 PRO A N 1
ATOM 591 C CA . PRO A 1 82 ? 3.671 -16.772 -24.234 1.00 85.00 82 PRO A CA 1
ATOM 592 C C . PRO A 1 82 ? 4.239 -18.060 -23.620 1.00 85.00 82 PRO A C 1
ATOM 594 O O . PRO A 1 82 ? 3.553 -19.073 -23.559 1.00 85.00 82 PRO A O 1
ATOM 597 N N . ASN A 1 83 ? 5.484 -18.019 -23.139 1.00 85.81 83 ASN A N 1
ATOM 598 C CA . ASN A 1 83 ? 6.134 -19.118 -22.422 1.00 85.81 83 ASN A CA 1
ATOM 599 C C . ASN A 1 83 ? 5.776 -19.174 -20.919 1.00 85.81 83 ASN A C 1
ATOM 601 O O . ASN A 1 83 ? 6.399 -19.923 -20.173 1.00 85.81 83 ASN A O 1
ATOM 605 N N . GLY A 1 84 ? 4.824 -18.356 -20.460 1.00 79.19 84 GLY A N 1
ATOM 606 C CA . GLY A 1 84 ? 4.396 -18.265 -19.064 1.00 79.19 84 GLY A CA 1
ATOM 607 C C . GLY A 1 84 ? 5.298 -17.409 -18.170 1.00 79.19 84 GLY A C 1
ATOM 608 O O . GLY A 1 84 ? 4.965 -17.204 -17.003 1.00 79.19 84 GLY A O 1
ATOM 609 N N . ALA A 1 85 ? 6.412 -16.874 -18.682 1.00 82.69 85 ALA A N 1
ATOM 610 C CA . ALA A 1 85 ? 7.300 -16.029 -17.891 1.00 82.69 85 ALA A CA 1
ATOM 611 C C . ALA A 1 85 ? 6.656 -14.666 -17.603 1.00 82.69 85 ALA A C 1
ATOM 613 O O . ALA A 1 85 ? 6.123 -14.004 -18.494 1.00 82.69 85 ALA A O 1
ATOM 614 N N . SER A 1 86 ? 6.733 -14.219 -16.353 1.00 84.31 86 SER A N 1
ATOM 615 C CA . SER A 1 86 ? 6.275 -12.891 -15.955 1.00 84.31 86 SER A CA 1
ATOM 616 C C . SER A 1 86 ? 7.353 -11.848 -16.244 1.00 84.31 86 SER A C 1
ATOM 618 O O . SER A 1 86 ? 8.493 -11.986 -15.800 1.00 84.31 86 SER A O 1
ATOM 620 N N . MET A 1 87 ? 6.987 -10.777 -16.937 1.00 87.88 87 MET A N 1
ATOM 621 C CA . MET A 1 87 ? 7.848 -9.634 -17.218 1.00 87.88 87 MET A CA 1
ATOM 622 C C . MET A 1 87 ? 7.272 -8.378 -16.565 1.00 87.88 87 MET A C 1
ATOM 624 O O . MET A 1 87 ? 6.062 -8.216 -16.473 1.00 87.88 87 MET A O 1
ATOM 628 N N . GLY A 1 88 ? 8.150 -7.491 -16.099 1.00 89.12 88 GLY A N 1
ATOM 629 C CA . GLY A 1 88 ? 7.792 -6.175 -15.556 1.00 89.12 88 GLY A CA 1
ATOM 630 C C . GLY A 1 88 ? 7.368 -6.152 -14.088 1.00 89.12 88 GLY A C 1
ATOM 631 O O . GLY A 1 88 ? 7.456 -5.107 -13.452 1.00 89.12 88 GLY A O 1
ATOM 632 N N . PHE A 1 89 ? 7.010 -7.304 -13.524 1.00 91.81 89 PHE A N 1
ATOM 633 C CA . PHE A 1 89 ? 6.784 -7.459 -12.090 1.00 91.81 89 PHE A CA 1
ATOM 634 C C . PHE A 1 89 ? 8.104 -7.363 -11.326 1.00 91.81 89 PHE A C 1
ATOM 636 O O . PHE A 1 89 ? 9.061 -8.082 -11.619 1.00 91.81 89 PHE A O 1
ATOM 643 N N . VAL A 1 90 ? 8.146 -6.457 -10.355 1.00 92.56 90 VAL A N 1
ATOM 644 C CA . VAL A 1 90 ? 9.277 -6.274 -9.450 1.00 92.56 90 VAL A CA 1
ATOM 645 C C . VAL A 1 90 ? 8.916 -6.888 -8.096 1.00 92.56 90 VAL A C 1
ATOM 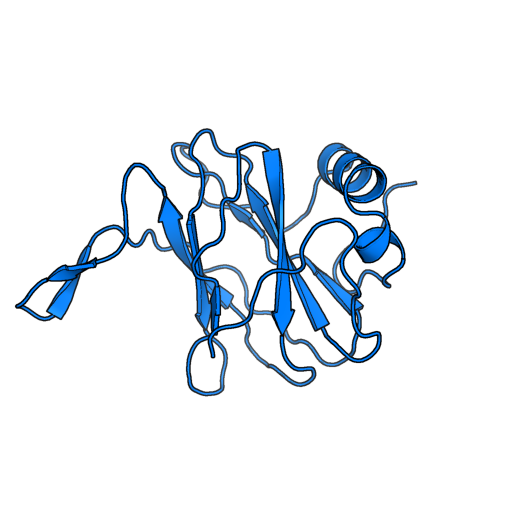647 O O . VAL A 1 90 ? 7.939 -6.437 -7.486 1.00 92.56 90 VAL A O 1
ATOM 650 N N . PRO A 1 91 ? 9.668 -7.897 -7.623 1.00 92.94 91 PRO A N 1
ATOM 651 C CA . PRO A 1 91 ? 9.415 -8.517 -6.330 1.00 92.94 91 PRO A CA 1
ATOM 652 C C . PRO A 1 91 ? 9.815 -7.585 -5.180 1.00 92.94 91 PRO A C 1
ATOM 654 O O . PRO A 1 91 ? 10.821 -6.877 -5.260 1.00 92.94 91 PRO A O 1
ATOM 657 N N . VAL A 1 92 ? 9.028 -7.596 -4.102 1.00 93.00 92 VAL A N 1
ATOM 658 C CA . VAL A 1 92 ? 9.258 -6.800 -2.878 1.00 93.00 92 VAL A CA 1
ATOM 659 C C . VAL A 1 92 ? 9.290 -7.677 -1.636 1.00 93.00 92 VAL A C 1
ATOM 661 O O . VAL A 1 92 ? 10.173 -7.487 -0.808 1.00 93.00 92 VAL A O 1
ATOM 664 N N . HIS A 1 93 ? 8.365 -8.633 -1.518 1.00 95.12 93 HIS A N 1
ATOM 665 C CA . HIS A 1 93 ? 8.277 -9.574 -0.395 1.00 95.12 93 HIS A CA 1
ATOM 666 C C . HIS A 1 93 ? 8.275 -8.904 0.986 1.00 95.12 93 HIS A C 1
ATOM 668 O O . HIS A 1 93 ? 9.174 -9.100 1.808 1.00 95.12 93 HIS A O 1
ATOM 674 N N . THR A 1 94 ? 7.264 -8.074 1.251 1.00 97.06 94 THR A N 1
ATOM 675 C CA . THR A 1 94 ? 7.143 -7.425 2.564 1.00 97.06 94 THR A CA 1
ATOM 676 C C . THR A 1 94 ? 6.874 -8.442 3.681 1.00 97.06 94 THR A C 1
ATOM 678 O O . THR A 1 94 ? 6.299 -9.501 3.429 1.00 97.06 94 THR A O 1
ATOM 681 N N . PRO A 1 95 ? 7.177 -8.111 4.950 1.00 97.06 95 PRO A N 1
ATOM 682 C CA . PRO A 1 95 ? 6.728 -8.910 6.083 1.00 97.06 95 PRO A CA 1
ATOM 683 C C . PRO A 1 95 ? 5.216 -9.146 6.055 1.00 97.06 95 PRO A C 1
ATOM 685 O O . PRO A 1 95 ? 4.442 -8.263 5.674 1.00 97.06 95 PRO A O 1
ATOM 688 N N . LYS A 1 96 ? 4.815 -10.343 6.478 1.00 97.44 96 LYS A N 1
ATOM 689 C CA . LYS A 1 96 ? 3.415 -10.755 6.528 1.00 97.44 96 LYS A CA 1
ATOM 690 C C . LYS A 1 96 ? 2.677 -10.053 7.663 1.00 97.44 96 LYS A C 1
ATOM 692 O O . LYS A 1 96 ? 3.205 -9.960 8.771 1.00 97.44 96 LYS A O 1
ATOM 697 N N . ILE A 1 97 ? 1.449 -9.614 7.400 1.00 97.75 97 ILE A N 1
ATOM 698 C CA . ILE A 1 97 ? 0.551 -9.032 8.403 1.00 97.75 97 ILE A CA 1
ATOM 699 C C . ILE A 1 97 ? -0.818 -9.716 8.390 1.00 97.75 97 ILE A C 1
ATOM 701 O O . ILE A 1 97 ? -1.307 -10.140 7.342 1.00 97.75 97 ILE A O 1
ATOM 705 N N . ASP A 1 98 ? -1.455 -9.776 9.555 1.00 97.75 98 ASP A N 1
ATOM 706 C CA . ASP A 1 98 ? -2.833 -10.242 9.701 1.00 97.75 98 ASP A CA 1
ATOM 707 C C . ASP A 1 98 ? -3.781 -9.048 9.849 1.00 97.75 98 ASP A C 1
ATOM 709 O O . ASP A 1 98 ? -3.440 -8.037 10.471 1.00 97.75 98 ASP A O 1
ATOM 713 N N . LEU A 1 99 ? -4.991 -9.176 9.304 1.00 96.88 99 LEU A N 1
ATOM 714 C CA . LEU A 1 99 ? -6.028 -8.143 9.324 1.00 96.88 99 LEU A CA 1
ATOM 715 C C . LEU A 1 99 ? -7.224 -8.577 10.194 1.00 96.88 99 LEU A C 1
ATOM 717 O O . LEU A 1 99 ? -8.310 -8.813 9.663 1.00 96.88 99 LEU A O 1
ATOM 721 N N . PRO A 1 100 ? -7.071 -8.738 11.522 1.00 96.44 100 PRO A N 1
ATOM 722 C CA . PRO A 1 100 ? -8.111 -9.330 12.370 1.00 96.44 100 PRO A CA 1
ATOM 723 C C . PRO A 1 100 ? -9.336 -8.432 12.587 1.00 96.44 100 PRO A C 1
ATOM 725 O O . PRO A 1 100 ? -10.354 -8.911 13.075 1.00 96.44 100 PRO A O 1
ATOM 728 N N . ALA A 1 101 ? -9.250 -7.138 12.266 1.00 95.75 101 ALA A N 1
ATOM 729 C CA . ALA A 1 101 ? -10.305 -6.170 12.533 1.00 95.75 101 ALA A CA 1
ATOM 730 C C . ALA A 1 101 ? -10.368 -5.081 11.446 1.00 95.75 101 ALA A C 1
ATOM 732 O O . ALA A 1 101 ? -9.411 -4.905 10.688 1.00 95.75 101 ALA A O 1
ATOM 733 N N . PRO A 1 102 ? -11.470 -4.316 11.373 1.00 96.00 102 PRO A N 1
ATOM 734 C CA . PRO A 1 102 ? -11.513 -3.098 10.577 1.00 96.00 102 PRO A CA 1
ATOM 735 C C . PRO A 1 102 ? -10.487 -2.069 11.063 1.00 96.00 102 PRO A C 1
ATOM 737 O O . PRO A 1 102 ? -10.197 -1.972 12.260 1.00 96.00 102 PRO A O 1
ATOM 740 N N . GLY A 1 103 ? -9.966 -1.266 10.139 1.00 95.12 103 GLY A N 1
ATOM 741 C CA . GLY A 1 103 ? -8.988 -0.231 10.460 1.00 95.12 103 GLY A CA 1
ATOM 742 C C . GLY A 1 103 ? -8.000 0.027 9.334 1.00 95.12 103 GLY A C 1
ATOM 743 O O . GLY A 1 103 ? -8.148 -0.472 8.221 1.00 95.12 103 GLY A O 1
ATOM 744 N N . LEU A 1 104 ? -6.990 0.833 9.638 1.00 95.81 104 LEU A N 1
ATOM 745 C CA . LEU A 1 104 ? -5.975 1.277 8.697 1.00 95.81 104 LEU A CA 1
ATOM 746 C C . LEU A 1 104 ? -4.647 0.566 8.976 1.00 95.81 104 LEU A C 1
ATOM 748 O O . LEU A 1 104 ? -4.074 0.687 10.060 1.00 95.81 104 LEU A O 1
ATOM 752 N N . TYR A 1 105 ? -4.160 -0.171 7.986 1.00 97.44 105 TYR A N 1
ATOM 753 C CA . TYR A 1 105 ? -2.962 -0.997 8.057 1.00 97.44 105 TYR A CA 1
ATOM 754 C C . TYR A 1 105 ? -1.913 -0.455 7.106 1.00 97.44 105 TYR A C 1
ATOM 756 O O . TYR A 1 105 ? -2.185 -0.250 5.929 1.00 97.44 105 TYR A O 1
ATOM 764 N N . TYR A 1 106 ? -0.698 -0.256 7.592 1.00 97.56 106 TYR A N 1
ATOM 765 C CA . TYR A 1 106 ? 0.428 0.125 6.759 1.00 97.56 106 TYR A CA 1
ATOM 766 C C . TYR A 1 106 ? 1.213 -1.109 6.336 1.00 97.56 106 TYR A C 1
ATOM 768 O O . TYR A 1 106 ? 1.704 -1.839 7.195 1.00 97.56 106 TYR A O 1
ATOM 776 N N . VAL A 1 107 ? 1.334 -1.357 5.032 1.00 97.56 107 VAL A N 1
ATOM 777 C CA . VAL A 1 107 ? 2.143 -2.477 4.531 1.00 97.56 107 VAL A CA 1
ATOM 778 C C . VAL A 1 107 ? 3.568 -2.022 4.261 1.00 97.56 107 VAL A C 1
ATOM 780 O O . VAL A 1 107 ? 4.501 -2.564 4.852 1.00 97.56 107 VAL A O 1
ATOM 783 N N . ALA A 1 108 ? 3.746 -1.027 3.388 1.00 97.31 108 ALA A N 1
ATOM 784 C CA . ALA A 1 108 ? 5.073 -0.523 3.059 1.00 97.31 108 ALA A CA 1
ATOM 785 C C . ALA A 1 108 ? 5.065 0.833 2.341 1.00 97.31 108 ALA A C 1
ATOM 787 O O . ALA A 1 108 ? 4.117 1.170 1.634 1.00 97.31 108 ALA A O 1
ATOM 788 N N . THR A 1 109 ? 6.185 1.549 2.437 1.00 97.38 109 THR A N 1
ATOM 789 C CA . THR A 1 109 ? 6.680 2.447 1.389 1.00 97.38 109 THR A CA 1
ATOM 790 C C . THR A 1 109 ? 7.501 1.617 0.412 1.00 97.38 109 THR A C 1
ATOM 792 O O . THR A 1 109 ? 8.470 0.992 0.833 1.00 97.38 109 THR A O 1
ATOM 795 N N . VAL A 1 110 ? 7.163 1.620 -0.872 1.00 96.62 110 VAL A N 1
ATOM 796 C CA . VAL A 1 110 ? 7.988 1.017 -1.932 1.00 96.62 110 VAL A CA 1
ATOM 797 C C . VAL A 1 110 ? 8.838 2.112 -2.574 1.00 96.62 110 VAL A C 1
ATOM 799 O O . VAL A 1 110 ? 8.362 3.238 -2.729 1.00 96.62 110 VAL A O 1
ATOM 802 N N . PHE A 1 111 ? 10.075 1.798 -2.969 1.00 95.44 111 PHE A N 1
ATOM 803 C CA . PHE A 1 111 ? 10.995 2.763 -3.588 1.00 95.44 111 PHE A CA 1
ATOM 804 C C . PHE A 1 111 ? 11.426 2.328 -5.001 1.00 95.44 111 PHE A C 1
ATOM 806 O O . PHE A 1 111 ? 12.574 1.928 -5.209 1.00 95.44 111 PHE A O 1
ATOM 813 N N . PRO A 1 112 ? 10.531 2.389 -6.004 1.00 92.06 112 PRO A N 1
ATOM 814 C CA . PRO A 1 112 ? 10.912 2.107 -7.383 1.00 92.06 112 PRO A CA 1
ATOM 815 C C . PRO A 1 112 ? 12.052 3.010 -7.869 1.00 92.06 112 PRO A C 1
ATOM 817 O O . PRO A 1 112 ? 12.058 4.214 -7.597 1.00 92.06 112 PRO A O 1
ATOM 820 N N . GLY A 1 113 ? 13.004 2.428 -8.603 1.00 84.19 113 GLY A N 1
ATOM 821 C CA . GLY A 1 113 ? 14.136 3.154 -9.189 1.00 84.19 113 GLY A CA 1
ATOM 822 C C . GLY A 1 113 ? 15.256 3.523 -8.205 1.00 84.19 113 GLY A C 1
ATOM 823 O O . GLY A 1 113 ? 16.176 4.246 -8.581 1.00 84.19 113 GLY A O 1
ATOM 824 N N . GLN A 1 114 ? 15.211 3.043 -6.958 1.00 85.88 114 GLN A N 1
ATOM 825 C CA . GLN A 1 114 ? 16.231 3.310 -5.937 1.00 85.88 114 GLN A CA 1
ATOM 826 C C . GLN A 1 114 ? 16.920 2.020 -5.461 1.00 85.88 114 GLN A C 1
ATOM 828 O O . GLN A 1 114 ? 16.433 0.915 -5.683 1.00 85.88 114 GLN A O 1
ATOM 833 N N . GLN A 1 115 ? 18.067 2.157 -4.777 1.00 76.19 115 GLN A N 1
ATOM 834 C CA . GLN A 1 115 ? 18.787 1.015 -4.182 1.00 76.19 115 GLN A CA 1
ATOM 835 C C . GLN A 1 115 ? 18.007 0.343 -3.040 1.00 76.19 115 GLN A C 1
ATOM 837 O O . GLN A 1 115 ? 18.234 -0.824 -2.729 1.00 76.19 115 GLN A O 1
ATOM 842 N N . ARG A 1 116 ? 17.103 1.083 -2.390 1.00 79.25 116 ARG A N 1
ATOM 843 C CA . ARG A 1 116 ? 16.248 0.580 -1.314 1.00 79.25 116 ARG A CA 1
ATOM 844 C C . ARG A 1 116 ? 15.029 -0.124 -1.907 1.00 79.25 116 ARG A C 1
ATOM 846 O O . ARG A 1 116 ? 14.414 0.404 -2.820 1.00 79.25 116 ARG A O 1
ATOM 853 N N . SER A 1 117 ? 14.640 -1.274 -1.358 1.00 84.94 117 SER A N 1
ATOM 854 C CA . SER A 1 117 ? 13.450 -1.998 -1.832 1.00 84.94 117 SER A CA 1
ATOM 855 C C . SER A 1 117 ? 12.150 -1.457 -1.222 1.00 84.94 117 SER A C 1
ATOM 857 O O . SER A 1 117 ? 11.233 -1.084 -1.955 1.00 84.94 117 SER A O 1
ATOM 859 N N . PHE A 1 118 ? 12.061 -1.399 0.115 1.00 95.69 118 PHE A N 1
ATOM 860 C CA . PHE A 1 118 ? 10.873 -0.932 0.839 1.00 95.69 118 PHE A CA 1
ATOM 861 C C . PHE A 1 118 ? 11.168 -0.524 2.298 1.00 95.69 118 PHE A C 1
ATOM 863 O O . PHE A 1 118 ? 12.231 -0.832 2.834 1.00 95.69 118 PHE A O 1
ATOM 870 N N . GLU A 1 119 ? 10.202 0.129 2.951 1.00 95.44 119 GLU A N 1
ATOM 871 C CA . GLU A 1 119 ? 10.163 0.402 4.398 1.00 95.44 119 GLU A CA 1
ATOM 872 C C . GLU A 1 119 ? 8.787 0.064 4.971 1.00 95.44 119 GLU A C 1
ATOM 874 O O . GLU A 1 119 ? 7.774 0.394 4.369 1.00 95.44 119 GLU A O 1
ATOM 879 N N . THR A 1 120 ? 8.716 -0.541 6.155 1.00 94.94 120 THR A N 1
ATOM 880 C CA . THR A 1 120 ? 7.441 -0.953 6.782 1.00 94.94 120 THR A CA 1
ATOM 881 C C . THR A 1 120 ? 6.900 0.042 7.804 1.00 94.94 120 THR A C 1
ATOM 883 O O . THR A 1 120 ? 5.882 -0.213 8.443 1.00 94.94 120 THR A O 1
ATOM 886 N N . ARG A 1 121 ? 7.574 1.181 7.984 1.00 92.38 121 ARG A N 1
ATOM 887 C CA . ARG A 1 121 ? 7.145 2.244 8.894 1.00 92.38 121 ARG A CA 1
ATOM 888 C C . ARG A 1 121 ? 6.905 3.522 8.097 1.00 92.38 121 ARG A C 1
ATOM 890 O O . ARG A 1 121 ? 7.824 3.952 7.405 1.00 92.38 121 ARG A O 1
ATOM 897 N N . PRO A 1 122 ? 5.713 4.131 8.189 1.00 92.44 122 PRO A N 1
ATOM 898 C CA . PRO A 1 122 ? 5.474 5.414 7.551 1.00 92.44 122 PRO A CA 1
ATOM 899 C C . PRO A 1 122 ? 6.237 6.516 8.293 1.00 92.44 122 PRO A C 1
ATOM 901 O O . PRO A 1 122 ? 6.334 6.503 9.523 1.00 92.44 122 PRO A O 1
ATOM 904 N N . THR A 1 123 ? 6.763 7.492 7.558 1.00 92.00 123 THR A N 1
ATOM 905 C CA . THR A 1 123 ? 7.399 8.674 8.156 1.00 92.00 123 THR A CA 1
ATOM 906 C C . THR A 1 123 ? 6.352 9.678 8.652 1.00 92.00 123 THR A C 1
ATOM 908 O O . THR A 1 123 ? 5.203 9.682 8.208 1.00 92.00 123 THR A O 1
ATOM 911 N N . ALA A 1 124 ? 6.743 10.586 9.551 1.00 91.25 124 ALA A N 1
ATOM 912 C CA . ALA A 1 124 ? 5.841 11.634 10.037 1.00 91.25 124 ALA A CA 1
ATOM 913 C C . ALA A 1 124 ? 5.336 12.547 8.901 1.00 91.25 124 ALA A C 1
ATOM 915 O O . ALA A 1 124 ? 4.159 12.900 8.862 1.00 91.25 124 ALA A O 1
ATOM 916 N N . VAL A 1 125 ? 6.204 12.872 7.936 1.00 91.44 125 VAL A N 1
ATOM 917 C CA . VAL A 1 125 ? 5.861 13.683 6.752 1.00 91.44 125 VAL A CA 1
ATOM 918 C C . VAL A 1 125 ? 4.814 12.973 5.895 1.00 91.44 125 VAL A C 1
ATOM 920 O O . VAL A 1 125 ? 3.813 13.568 5.498 1.00 91.44 125 VAL A O 1
ATOM 923 N N . GLN A 1 126 ? 5.020 11.678 5.669 1.00 92.69 126 GLN A N 1
ATOM 924 C CA . GLN A 1 126 ? 4.091 10.794 4.978 1.00 92.69 126 GLN A CA 1
ATOM 925 C C . GLN A 1 126 ? 2.708 10.784 5.647 1.00 92.69 126 GLN A C 1
ATOM 927 O O . GLN A 1 126 ? 1.695 10.995 4.981 1.00 92.69 126 GLN A O 1
ATOM 932 N N . LEU A 1 127 ? 2.655 10.609 6.968 1.00 93.00 127 LEU A N 1
ATOM 933 C CA . LEU A 1 127 ? 1.396 10.598 7.716 1.00 93.00 127 LEU A CA 1
ATOM 934 C C . LEU A 1 127 ? 0.695 11.963 7.718 1.00 93.00 127 LEU A C 1
ATOM 936 O O . LEU A 1 127 ? -0.522 12.021 7.544 1.00 93.00 127 LEU A O 1
ATOM 940 N N . ALA A 1 128 ? 1.439 13.061 7.873 1.00 92.44 128 ALA A N 1
ATOM 941 C CA . ALA A 1 128 ? 0.892 14.414 7.793 1.00 92.44 128 ALA A CA 1
ATOM 942 C C . ALA A 1 128 ? 0.271 14.695 6.414 1.00 92.44 128 ALA A C 1
ATOM 944 O O . ALA A 1 128 ? -0.838 15.229 6.329 1.00 92.44 128 ALA A O 1
ATOM 945 N N . LYS A 1 129 ? 0.944 14.274 5.336 1.00 92.12 129 LYS A N 1
ATOM 946 C CA . LYS A 1 129 ? 0.424 14.370 3.967 1.00 92.12 129 LYS A CA 1
ATOM 947 C C . LYS A 1 129 ? -0.847 13.542 3.790 1.00 92.12 129 LYS A C 1
ATOM 949 O O . LYS A 1 129 ? -1.853 14.081 3.337 1.00 92.12 129 LYS A O 1
ATOM 954 N N . LEU A 1 130 ? -0.834 12.277 4.221 1.00 93.06 130 LEU A N 1
ATOM 955 C CA . LEU A 1 130 ? -2.001 11.394 4.162 1.00 93.06 130 LEU A CA 1
ATOM 956 C C . LEU A 1 130 ? -3.213 12.025 4.857 1.00 93.06 130 LEU A C 1
ATOM 958 O O . LEU A 1 130 ? -4.297 12.040 4.285 1.00 93.06 130 LEU A O 1
ATOM 962 N N . ARG A 1 131 ? -3.039 12.601 6.054 1.00 92.19 131 ARG A N 1
ATOM 963 C CA . ARG A 1 131 ? -4.140 13.271 6.765 1.00 92.19 131 ARG A CA 1
ATOM 964 C C . ARG A 1 131 ? -4.715 14.455 6.003 1.00 92.19 131 ARG A C 1
ATOM 966 O O . ARG A 1 131 ? -5.927 14.639 5.993 1.00 92.19 131 AR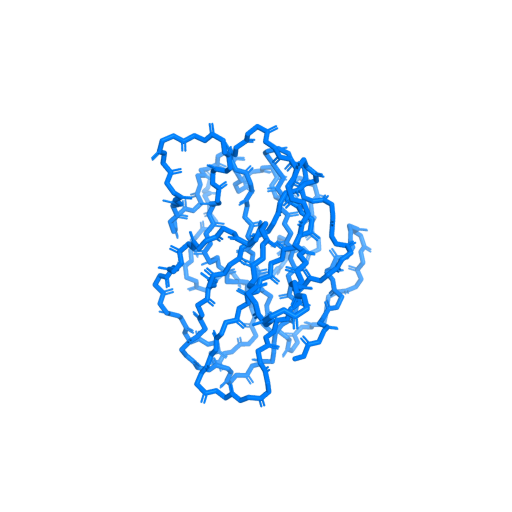G A O 1
ATOM 973 N N . LYS A 1 132 ? -3.844 15.263 5.399 1.00 91.44 132 LYS A N 1
ATOM 974 C CA . LYS A 1 132 ? -4.240 16.459 4.655 1.00 91.44 132 LYS A CA 1
ATOM 975 C C . LYS A 1 132 ? -4.968 16.107 3.358 1.00 91.44 132 LYS A C 1
ATOM 977 O O . LYS A 1 132 ? -5.952 16.751 3.019 1.00 91.44 132 LYS A O 1
ATOM 982 N N . GLU A 1 133 ? -4.468 15.115 2.629 1.00 91.94 133 GLU A N 1
ATOM 983 C CA . GLU A 1 133 ? -4.952 14.771 1.287 1.00 91.94 133 GLU A CA 1
ATOM 984 C C . GLU A 1 133 ? -6.084 13.741 1.296 1.00 91.94 133 GLU A C 1
ATOM 986 O O . GLU A 1 133 ? -6.871 13.685 0.354 1.00 91.94 133 GLU A O 1
ATOM 991 N N . ARG A 1 134 ? -6.159 12.914 2.343 1.00 92.75 134 ARG A N 1
ATOM 992 C CA . ARG A 1 134 ? -7.090 11.785 2.467 1.00 92.75 134 ARG A CA 1
ATOM 993 C C . ARG A 1 134 ? -7.789 11.792 3.838 1.00 92.75 134 ARG A C 1
ATOM 995 O O . ARG A 1 134 ? -7.611 10.851 4.623 1.00 92.75 134 ARG A O 1
ATOM 1002 N N . PRO A 1 135 ? -8.572 12.834 4.172 1.00 91.25 135 PRO A N 1
ATOM 1003 C CA . PRO A 1 135 ? -9.244 12.935 5.469 1.00 91.25 135 PRO A CA 1
ATOM 1004 C C . PRO A 1 135 ? -10.184 11.752 5.756 1.00 91.25 135 PRO A C 1
ATOM 1006 O O . PRO A 1 135 ? -10.337 11.356 6.911 1.00 91.25 135 PRO A O 1
ATOM 1009 N N . GLU A 1 136 ? -10.752 11.123 4.722 1.00 91.88 136 GLU A N 1
ATOM 1010 C CA . GLU A 1 136 ? -11.587 9.924 4.851 1.00 91.88 136 GLU A CA 1
ATOM 1011 C C . GLU A 1 136 ? -10.817 8.711 5.396 1.00 91.88 136 GLU A C 1
ATOM 1013 O O . GLU A 1 136 ? -11.388 7.869 6.084 1.00 91.88 136 GLU A O 1
ATOM 1018 N N . LEU A 1 137 ? -9.511 8.632 5.123 1.00 92.69 137 LEU A N 1
ATOM 1019 C CA . LEU A 1 137 ? -8.628 7.603 5.671 1.00 92.69 137 LEU A CA 1
ATOM 1020 C C . LEU A 1 137 ? -8.118 8.004 7.055 1.00 92.69 137 LEU A C 1
ATOM 1022 O O . LEU A 1 137 ? -7.960 7.152 7.924 1.00 92.69 137 LEU A O 1
ATOM 1026 N N . ALA A 1 138 ? -7.891 9.300 7.277 1.00 88.69 138 ALA A N 1
ATOM 1027 C CA . ALA A 1 138 ? -7.428 9.841 8.553 1.00 88.69 138 ALA A CA 1
ATOM 1028 C C . ALA A 1 138 ? -8.406 9.582 9.710 1.00 88.69 138 ALA A C 1
ATOM 1030 O O . ALA A 1 138 ? -7.979 9.446 10.856 1.00 88.69 138 ALA A O 1
ATOM 1031 N N . ALA A 1 139 ? -9.702 9.491 9.403 1.00 87.69 139 ALA A N 1
ATOM 1032 C CA . ALA A 1 139 ? -10.751 9.162 10.364 1.00 87.69 139 ALA A CA 1
ATOM 1033 C C . ALA A 1 139 ? -10.711 7.697 10.844 1.00 87.69 139 ALA A C 1
ATOM 1035 O O . ALA A 1 139 ? -11.346 7.357 11.843 1.00 87.69 139 ALA A O 1
ATOM 1036 N N . LEU A 1 140 ? -9.979 6.819 10.152 1.00 91.12 140 LEU A N 1
ATOM 1037 C CA . LEU A 1 140 ? -9.867 5.410 10.514 1.00 91.12 140 LEU A CA 1
ATOM 1038 C C . LEU A 1 140 ? -8.819 5.200 11.611 1.00 91.12 140 LEU A C 1
ATOM 1040 O O . LEU A 1 140 ? -7.789 5.875 11.677 1.00 91.12 140 LEU A O 1
ATOM 1044 N N . LYS A 1 141 ? -9.060 4.192 12.454 1.00 92.62 141 LYS A N 1
ATOM 1045 C CA . LYS A 1 141 ? -8.114 3.777 13.491 1.00 92.62 141 LYS A CA 1
ATOM 1046 C C . LYS A 1 141 ? -6.875 3.134 12.845 1.00 92.62 141 LYS A C 1
ATOM 1048 O O . LYS A 1 141 ? -7.035 2.116 12.167 1.00 92.62 141 LYS A O 1
ATOM 1053 N N . PRO A 1 142 ? -5.655 3.646 13.082 1.00 94.06 142 PRO A N 1
ATOM 1054 C CA . PRO A 1 142 ? -4.441 2.971 12.650 1.00 94.06 142 PRO A CA 1
ATOM 1055 C C . PRO A 1 142 ? -4.195 1.735 13.527 1.00 94.06 142 PRO A C 1
ATOM 1057 O O . PRO A 1 142 ? -4.418 1.771 14.740 1.00 94.06 142 PRO A O 1
ATOM 1060 N N . VAL A 1 143 ? -3.790 0.621 12.911 1.00 95.75 143 VAL A N 1
ATOM 1061 C CA . VAL A 1 143 ? -3.680 -0.678 13.600 1.00 95.75 143 VAL A CA 1
ATOM 1062 C C . VAL A 1 143 ? -2.234 -1.056 13.908 1.00 95.75 143 VAL A C 1
ATOM 1064 O O . VAL A 1 143 ? -1.931 -1.427 15.037 1.00 95.75 143 VAL A O 1
ATOM 1067 N N . ASN A 1 144 ? -1.335 -0.954 12.928 1.00 94.38 144 ASN A N 1
ATOM 1068 C CA . ASN A 1 144 ? 0.079 -1.338 13.063 1.00 94.38 144 ASN A CA 1
ATOM 1069 C C . ASN A 1 144 ? 1.051 -0.148 12.961 1.00 94.38 144 ASN A C 1
ATOM 1071 O O . ASN A 1 144 ? 2.259 -0.331 12.827 1.00 94.38 144 ASN A O 1
ATOM 1075 N N . PHE A 1 145 ? 0.523 1.070 13.027 1.00 93.62 145 PHE A N 1
ATOM 1076 C CA . PHE A 1 145 ? 1.286 2.307 13.131 1.00 93.62 145 PHE A CA 1
ATOM 1077 C C . PHE A 1 145 ? 0.530 3.281 14.030 1.00 93.62 145 PHE A C 1
ATOM 1079 O O . PHE A 1 145 ? -0.619 3.042 14.402 1.00 93.62 145 PHE A O 1
ATOM 1086 N N . THR A 1 146 ? 1.171 4.388 14.381 1.00 91.31 146 THR A N 1
ATOM 1087 C CA . THR A 1 146 ? 0.528 5.460 15.129 1.00 91.31 146 THR A CA 1
ATOM 1088 C C . THR A 1 146 ? 0.539 6.741 14.329 1.00 91.31 146 THR A C 1
ATOM 1090 O O . THR A 1 146 ? 1.452 7.060 13.570 1.00 91.31 146 THR A O 1
ATOM 1093 N N . TRP A 1 147 ? -0.529 7.485 14.528 1.00 87.06 147 TRP A N 1
ATOM 1094 C CA . TRP A 1 147 ? -0.651 8.861 14.125 1.00 87.06 147 TRP A CA 1
ATOM 1095 C C . TRP A 1 147 ? 0.421 9.695 14.850 1.00 87.06 147 TRP A C 1
ATOM 1097 O O . TRP A 1 147 ? 0.400 9.772 16.072 1.00 87.06 147 TRP A O 1
ATOM 1107 N N . SER A 1 148 ? 1.362 10.304 14.116 1.00 71.88 148 SER A N 1
ATOM 1108 C CA . SER A 1 148 ? 2.315 11.263 14.699 1.00 71.88 148 SER A CA 1
ATOM 1109 C C . SER A 1 148 ? 1.547 12.466 15.254 1.00 71.88 148 SER A C 1
ATOM 1111 O O . SER A 1 148 ? 0.640 12.960 14.570 1.00 71.88 148 SER A O 1
ATOM 1113 N N . ASN A 1 149 ? 1.867 12.887 16.477 1.00 55.41 149 ASN A N 1
ATOM 1114 C CA . ASN A 1 149 ? 1.348 14.125 17.066 1.00 55.41 149 ASN A CA 1
ATOM 1115 C C . ASN A 1 149 ? 1.988 15.347 16.411 1.00 55.41 149 ASN A C 1
ATOM 1117 O O . ASN A 1 149 ? 3.192 15.257 16.080 1.00 55.41 149 ASN A O 1
#

Secondary structure (DSSP, 8-state):
--PPPPPTT----TTSEEEEEEE-SSSPEEEEEEE-SSSS-EEEEEEEE-TT-EEEEEE-TT--SBEEEEEEETTB--EE-TTS-EESPEE--PPPB---SSEEEEEEEE-TTSS--EESS--HHHHHHHHHH-HHHHTSPBSSS----

pLDDT: mean 91.49, std 6.04, range [55.41, 97.88]

Sequence (149 aa):
MYPEAVRAGGAVKSDTAIVLVANGGSETINYLQFVHNGFPAINARGISLAPDGFVAIPVAVGTTGLELQNYTTTGRPGTYLPNGASMGFVPVHTPKIDLPAPGLYYVATVFPGQQRSFETRPTAVQLAKLRKERPELAALKPVNFTWSN

Radius of gyration: 14.64 Å; chains: 1; bounding box: 36×36×41 Å